Protein AF-A0A3C2AAX0-F1 (afdb_monomer_lite)

Radius of gyration: 27.76 Å; chains: 1; bounding box: 42×82×74 Å

Foldseek 3Di:
DDDDDDPPDPPDPPPPPDPDDDDPDDPPDDPLLVLLVVLLVLLVVLLVVLVVLLVVLVPDPDPVLCVVCVVVSVVLVVLSVVLVVLDADRPPCVVVPPPDPPPDDPDPPDPRPPDDSNRSNVSSVVSSVSSVVSSVSSVVRDD

pLDDT: mean 80.76, std 20.98, range [40.22, 98.75]

Structure (mmCIF, N/CA/C/O backbone):
data_AF-A0A3C2AAX0-F1
#
_entry.id   AF-A0A3C2AAX0-F1
#
loop_
_atom_site.group_PDB
_atom_site.id
_atom_site.type_symbol
_atom_site.label_atom_id
_atom_site.label_alt_id
_atom_site.label_comp_id
_atom_site.label_asym_id
_atom_site.label_entity_id
_atom_site.label_seq_id
_atom_site.pdbx_PDB_ins_code
_atom_site.Cartn_x
_atom_site.Cartn_y
_atom_site.Cartn_z
_atom_site.occupancy
_atom_site.B_iso_or_equiv
_atom_site.auth_seq_id
_atom_site.auth_comp_id
_atom_site.auth_asym_id
_atom_site.auth_atom_id
_atom_site.pdbx_PDB_model_num
ATOM 1 N N . MET A 1 1 ? 8.712 72.455 -50.805 1.00 48.94 1 MET A N 1
ATOM 2 C CA . MET A 1 1 ? 7.573 71.718 -50.219 1.00 48.94 1 MET A CA 1
ATOM 3 C C . MET A 1 1 ? 7.397 70.415 -50.993 1.00 48.94 1 MET A C 1
ATOM 5 O O . MET A 1 1 ? 6.918 70.452 -52.117 1.00 48.94 1 MET A O 1
ATOM 9 N N . LYS A 1 2 ? 7.905 69.301 -50.452 1.00 40.22 2 LYS A N 1
ATOM 10 C CA . LYS A 1 2 ? 7.550 67.909 -50.781 1.00 40.22 2 LYS A CA 1
ATOM 11 C C . LYS A 1 2 ? 8.246 67.017 -49.752 1.00 40.22 2 LYS A C 1
ATOM 13 O O . LYS A 1 2 ? 9.459 67.087 -49.588 1.00 40.22 2 LYS A O 1
ATOM 18 N N . LEU A 1 3 ? 7.417 66.299 -49.006 1.00 48.97 3 LEU A N 1
ATOM 19 C CA . LEU A 1 3 ? 7.760 65.326 -47.979 1.00 48.97 3 LEU A CA 1
ATOM 20 C C . LEU A 1 3 ? 8.435 64.109 -48.606 1.00 48.97 3 LEU A C 1
ATOM 22 O O . LEU A 1 3 ? 7.940 63.632 -49.621 1.00 48.97 3 LEU A O 1
ATOM 26 N N . LEU A 1 4 ? 9.449 63.554 -47.942 1.00 48.78 4 LEU A N 1
ATOM 27 C CA . LEU A 1 4 ? 9.759 62.126 -48.004 1.00 48.78 4 LEU A CA 1
ATOM 28 C C . LEU A 1 4 ? 10.193 61.662 -46.608 1.00 48.78 4 LEU A C 1
ATOM 30 O O . LEU A 1 4 ? 11.319 61.879 -46.171 1.00 48.78 4 LEU A O 1
ATOM 34 N N . ILE A 1 5 ? 9.238 61.066 -45.897 1.00 56.81 5 ILE A N 1
ATOM 35 C CA . ILE A 1 5 ? 9.432 60.323 -44.652 1.00 56.81 5 ILE A CA 1
ATOM 36 C C . ILE A 1 5 ? 10.125 59.010 -45.039 1.00 56.81 5 ILE A C 1
ATOM 38 O O . ILE A 1 5 ? 9.521 58.172 -45.708 1.00 56.81 5 ILE A O 1
ATOM 42 N N . ASN A 1 6 ? 11.396 58.848 -44.666 1.00 46.56 6 ASN A N 1
ATOM 43 C CA . ASN A 1 6 ? 12.141 57.610 -44.882 1.00 46.56 6 ASN A CA 1
ATOM 44 C C . ASN A 1 6 ? 11.851 56.634 -43.732 1.00 46.56 6 ASN A C 1
ATOM 46 O O . ASN A 1 6 ? 12.293 56.831 -42.603 1.00 46.56 6 ASN A O 1
ATOM 50 N N . GLN A 1 7 ? 11.078 55.597 -44.038 1.00 55.47 7 GLN A N 1
ATOM 51 C CA . GLN A 1 7 ? 10.777 54.466 -43.166 1.00 55.47 7 GLN A CA 1
ATOM 52 C C . GLN A 1 7 ? 11.981 53.510 -43.137 1.00 55.47 7 GLN A C 1
ATOM 54 O O . GLN A 1 7 ? 12.058 52.581 -43.944 1.00 55.47 7 GLN A O 1
ATOM 59 N N . SER A 1 8 ? 12.932 53.713 -42.220 1.00 52.09 8 SER A N 1
ATOM 60 C CA . SER A 1 8 ? 13.990 52.727 -41.976 1.00 52.09 8 SER A CA 1
ATOM 61 C C . SER A 1 8 ? 13.444 51.591 -41.111 1.00 52.09 8 SER A C 1
ATOM 63 O O . SER A 1 8 ? 13.404 51.664 -39.885 1.00 52.09 8 SER A O 1
ATOM 65 N N . LYS A 1 9 ? 12.994 50.543 -41.793 1.00 51.38 9 LYS A N 1
ATOM 66 C CA . LYS A 1 9 ? 12.585 49.252 -41.245 1.00 51.38 9 LYS A CA 1
ATOM 67 C C . LYS A 1 9 ? 13.769 48.550 -40.550 1.00 51.38 9 LYS A C 1
ATOM 69 O O . LYS A 1 9 ? 14.739 48.227 -41.236 1.00 51.38 9 LYS A O 1
ATOM 74 N N . PRO A 1 10 ? 13.715 48.260 -39.237 1.00 46.62 10 PRO A N 1
ATOM 75 C CA . PRO A 1 10 ? 14.736 47.466 -38.562 1.00 46.62 10 PRO A CA 1
ATOM 76 C C . PRO A 1 10 ? 14.453 45.976 -38.802 1.00 46.62 10 PRO A C 1
ATOM 78 O O . PRO A 1 10 ? 13.930 45.274 -37.945 1.00 46.62 10 PRO A O 1
ATOM 81 N N . TRP A 1 11 ? 14.732 45.495 -40.012 1.00 49.88 11 TRP A N 1
ATOM 82 C CA . TRP A 1 11 ? 14.508 44.101 -40.415 1.00 49.88 11 TRP A CA 1
ATOM 83 C C . TRP A 1 11 ? 15.828 43.348 -40.590 1.00 49.88 11 TRP A C 1
ATOM 85 O O . TRP A 1 11 ? 16.080 42.794 -41.657 1.00 49.88 11 TRP A O 1
ATOM 95 N N . ALA A 1 12 ? 16.722 43.385 -39.601 1.00 52.59 12 ALA A N 1
ATOM 96 C CA . ALA A 1 12 ? 18.024 42.735 -39.784 1.00 52.59 12 ALA A CA 1
ATOM 97 C C . ALA A 1 12 ? 18.648 42.073 -38.554 1.00 52.59 12 ALA A C 1
ATOM 99 O O . ALA A 1 12 ? 19.722 41.503 -38.697 1.00 52.59 12 ALA A O 1
ATOM 100 N N . ILE A 1 13 ? 18.037 42.092 -37.365 1.00 55.66 13 ILE A N 1
ATOM 101 C CA . ILE A 1 13 ? 18.668 41.454 -36.197 1.00 55.66 13 ILE A CA 1
ATOM 102 C C . ILE A 1 13 ? 17.617 40.775 -35.316 1.00 55.66 13 ILE A C 1
ATOM 104 O O . ILE A 1 13 ? 17.311 41.235 -34.225 1.00 55.66 13 ILE A O 1
ATOM 108 N N . VAL A 1 14 ? 17.051 39.671 -35.801 1.00 51.38 14 VAL A N 1
ATOM 109 C CA . VAL A 1 14 ? 16.476 38.620 -34.942 1.00 51.38 14 VAL A CA 1
ATOM 110 C C . VAL A 1 14 ? 16.873 37.278 -35.557 1.00 51.38 14 VAL A C 1
ATOM 112 O O . VAL A 1 14 ? 16.053 36.523 -36.064 1.00 51.38 14 VAL A O 1
ATOM 115 N N . LEU A 1 15 ? 18.181 37.031 -35.620 1.00 53.75 15 LEU A N 1
ATOM 116 C CA . LEU A 1 15 ? 18.753 35.761 -36.062 1.00 53.75 15 LEU A CA 1
ATOM 117 C C . LEU A 1 15 ? 19.765 35.324 -35.006 1.00 53.75 15 LEU A C 1
ATOM 119 O O . LEU A 1 15 ? 20.968 35.517 -35.120 1.00 53.75 15 LEU A O 1
ATOM 123 N N . GLY A 1 16 ? 19.208 34.818 -33.917 1.00 49.59 16 GLY A N 1
ATOM 124 C CA . GLY A 1 16 ? 19.905 34.203 -32.796 1.00 49.59 16 GLY A CA 1
ATOM 125 C C . GLY A 1 16 ? 18.931 33.229 -32.160 1.00 49.59 16 GLY A C 1
ATOM 126 O O . GLY A 1 16 ? 18.538 33.399 -31.011 1.00 49.59 16 GLY A O 1
ATOM 127 N N . LEU A 1 17 ? 18.420 32.312 -32.987 1.00 54.66 17 LEU A N 1
ATOM 128 C CA . LEU A 1 17 ? 17.494 31.276 -32.569 1.00 54.66 17 LEU A CA 1
ATOM 129 C C . LEU A 1 17 ? 18.205 30.428 -31.513 1.00 54.66 17 LEU A C 1
ATOM 131 O O . LEU A 1 17 ? 19.249 29.833 -31.775 1.00 54.66 17 LEU A O 1
ATOM 135 N N . LEU A 1 18 ? 17.617 30.463 -30.326 1.00 52.84 18 LEU A N 1
ATOM 136 C CA . LEU A 1 18 ? 17.913 29.696 -29.132 1.00 52.84 18 LEU A CA 1
ATOM 137 C C . LEU A 1 18 ? 18.083 28.203 -29.482 1.00 52.84 18 LEU A C 1
ATOM 139 O O . LEU A 1 18 ? 17.118 27.451 -29.568 1.00 52.84 18 LEU A O 1
ATOM 143 N N . VAL A 1 19 ? 19.319 27.775 -29.710 1.00 58.28 19 VAL A N 1
ATOM 144 C CA . VAL A 1 19 ? 19.718 26.366 -29.731 1.00 58.28 19 VAL A CA 1
ATOM 145 C C . VAL A 1 19 ? 20.697 26.232 -28.579 1.00 58.28 19 VAL A C 1
ATOM 147 O O . VAL A 1 19 ? 21.719 26.909 -28.630 1.00 58.28 19 VAL A O 1
ATOM 150 N N . LEU A 1 20 ? 20.347 25.443 -27.550 1.00 57.56 20 LEU A N 1
ATOM 151 C CA . LEU A 1 20 ? 21.233 24.732 -26.596 1.00 57.56 20 LEU A CA 1
ATOM 152 C C . LEU A 1 20 ? 20.570 24.490 -25.224 1.00 57.56 20 LEU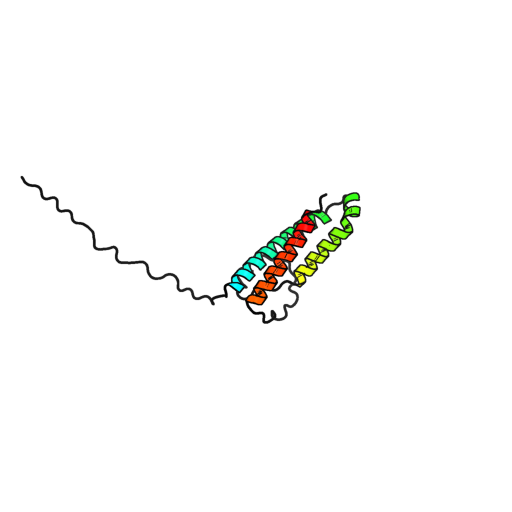 A C 1
ATOM 154 O O . LEU A 1 20 ? 21.092 24.895 -24.195 1.00 57.56 20 LEU A O 1
ATOM 158 N N . ILE A 1 21 ? 19.429 23.806 -25.197 1.00 62.41 21 ILE A N 1
ATOM 159 C CA . ILE A 1 21 ? 18.957 23.010 -24.048 1.00 62.41 21 ILE A CA 1
ATOM 160 C C . ILE A 1 21 ? 17.906 22.071 -24.660 1.00 62.41 21 ILE A C 1
ATOM 162 O O . ILE A 1 21 ? 16.937 22.551 -25.228 1.00 62.41 21 ILE A O 1
ATOM 166 N N . SER A 1 22 ? 18.126 20.768 -24.819 1.00 47.88 22 SER A N 1
ATOM 167 C CA . SER A 1 22 ? 18.403 19.822 -23.743 1.00 47.88 22 SER A CA 1
ATOM 168 C C . SER A 1 22 ? 19.257 18.658 -24.244 1.00 47.88 22 SER A C 1
ATOM 170 O O . SER A 1 22 ? 18.817 17.845 -25.052 1.00 47.88 22 SER A O 1
ATOM 172 N N . ALA A 1 23 ? 20.479 18.568 -23.733 1.00 54.62 23 ALA A N 1
ATOM 173 C CA . ALA A 1 23 ? 21.285 17.356 -23.779 1.00 54.62 23 ALA A CA 1
ATOM 174 C C . ALA A 1 23 ? 21.791 17.074 -22.359 1.00 54.62 23 ALA A C 1
ATOM 176 O O . ALA A 1 23 ? 22.986 17.117 -22.093 1.00 54.62 23 ALA A O 1
ATOM 177 N N . CYS A 1 24 ? 20.855 16.840 -21.437 1.00 46.56 24 CYS A N 1
ATOM 178 C CA . CYS A 1 24 ? 21.141 16.084 -20.222 1.00 46.56 24 CYS A CA 1
ATOM 179 C C . CYS A 1 24 ? 20.826 14.626 -20.547 1.00 46.56 24 CYS A C 1
ATOM 181 O O . CYS A 1 24 ? 19.664 14.239 -20.635 1.00 46.56 24 CYS A O 1
ATOM 183 N N . GLY A 1 25 ? 21.874 13.857 -20.836 1.00 44.56 25 GLY A N 1
ATOM 184 C CA . GLY A 1 25 ? 21.799 12.407 -20.909 1.00 44.56 25 GLY A CA 1
ATOM 185 C C . GLY A 1 25 ? 21.750 11.840 -19.497 1.00 44.56 25 GLY A C 1
ATOM 186 O O . GLY A 1 25 ? 22.792 11.724 -18.864 1.00 44.56 25 GLY A O 1
ATOM 187 N N . GLY A 1 26 ? 20.546 11.530 -19.022 1.00 47.31 26 GLY A N 1
ATOM 188 C CA . GLY A 1 26 ? 20.334 10.443 -18.070 1.00 47.31 26 GLY A CA 1
ATOM 189 C C . GLY A 1 26 ? 20.130 9.152 -18.860 1.00 47.31 26 GLY A C 1
ATOM 190 O O . GLY A 1 26 ? 19.695 9.198 -20.018 1.00 47.31 26 GLY A O 1
ATOM 191 N N . GLU A 1 27 ? 20.501 8.018 -18.278 1.00 53.53 27 GLU A N 1
ATOM 192 C CA . GLU A 1 27 ? 20.157 6.702 -18.810 1.00 53.53 27 GLU A CA 1
ATOM 193 C C . GLU A 1 27 ? 18.654 6.686 -19.129 1.00 53.53 27 GLU A C 1
ATOM 195 O O . GLU A 1 27 ? 17.838 7.134 -18.328 1.00 53.53 27 GLU A O 1
ATOM 200 N N . LYS A 1 28 ? 18.278 6.317 -20.358 1.00 56.41 28 LYS A N 1
ATOM 201 C CA . LYS A 1 28 ? 16.867 6.333 -20.754 1.00 56.41 28 LYS A CA 1
ATOM 202 C C . LYS A 1 28 ? 16.189 5.141 -20.094 1.00 56.41 28 LYS A C 1
ATOM 204 O O . LYS A 1 28 ? 16.170 4.064 -20.687 1.00 56.41 28 LYS A O 1
ATOM 209 N N . THR A 1 29 ? 15.662 5.342 -18.892 1.00 72.38 29 THR A N 1
ATOM 210 C CA . THR A 1 29 ? 14.732 4.414 -18.253 1.00 72.38 29 THR A CA 1
ATOM 211 C C . THR A 1 29 ? 13.612 4.093 -19.242 1.00 72.38 29 THR A C 1
ATOM 213 O O . THR A 1 29 ? 13.107 4.987 -19.929 1.00 72.38 29 THR A O 1
ATOM 216 N N . SER A 1 30 ? 13.286 2.811 -19.400 1.00 88.69 30 SER A N 1
ATOM 217 C CA . SER A 1 30 ? 12.228 2.375 -20.316 1.00 88.69 30 SER A CA 1
ATOM 218 C C . SER A 1 30 ? 10.873 2.939 -19.891 1.00 88.69 30 SER A C 1
ATOM 220 O O . SER A 1 30 ? 10.638 3.139 -18.698 1.00 88.69 30 SER A O 1
ATOM 222 N N . GLU A 1 31 ? 9.967 3.147 -20.850 1.00 93.75 31 GLU A N 1
ATOM 223 C CA . GLU A 1 31 ? 8.606 3.632 -20.569 1.00 93.75 31 GLU A CA 1
ATOM 224 C C . GLU A 1 31 ? 7.904 2.738 -19.534 1.00 93.75 31 GLU A C 1
ATOM 226 O O . GLU A 1 31 ? 7.265 3.247 -18.618 1.00 93.75 31 GLU A O 1
ATOM 231 N N . GLU A 1 32 ? 8.125 1.420 -19.595 1.00 95.75 32 GLU A N 1
ATOM 232 C CA . GLU A 1 32 ? 7.570 0.462 -18.638 1.00 95.75 32 GLU A CA 1
ATOM 233 C C . GLU A 1 32 ? 8.087 0.661 -17.206 1.00 95.75 32 GLU A C 1
ATOM 235 O O . GLU A 1 32 ? 7.323 0.504 -16.261 1.00 95.75 32 GLU A O 1
ATOM 240 N N . LEU A 1 33 ? 9.362 1.030 -17.028 1.00 94.19 33 LEU A N 1
ATOM 241 C CA . LEU A 1 33 ? 9.930 1.265 -15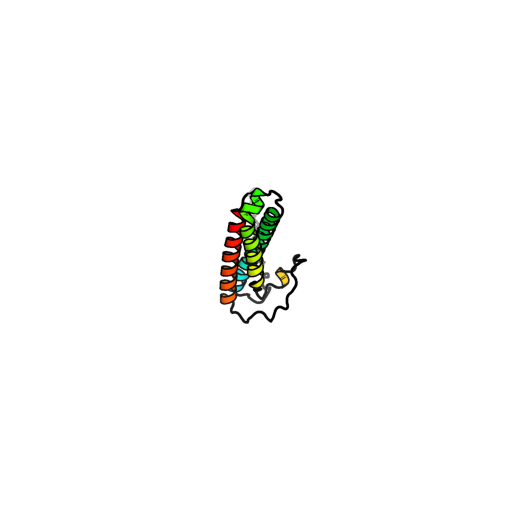.693 1.00 94.19 33 LEU A CA 1
ATOM 242 C C . LEU A 1 33 ? 9.435 2.595 -15.120 1.00 94.19 33 LEU A C 1
ATOM 244 O O . LEU A 1 33 ? 9.168 2.688 -13.928 1.00 94.19 33 LEU A O 1
ATOM 248 N N . GLN A 1 34 ? 9.249 3.605 -15.972 1.00 94.94 34 GLN A N 1
ATOM 249 C CA . GLN A 1 34 ? 8.648 4.868 -15.554 1.00 94.94 34 GLN A CA 1
ATOM 250 C C . GLN A 1 34 ? 7.186 4.695 -15.129 1.00 94.94 34 GLN A C 1
ATOM 252 O O . GLN A 1 34 ? 6.769 5.272 -14.127 1.00 94.94 34 GLN A O 1
ATOM 257 N N . GLU A 1 35 ? 6.411 3.896 -15.862 1.00 96.31 35 GLU A N 1
ATOM 258 C CA . GLU A 1 35 ? 5.040 3.568 -15.469 1.00 96.31 35 GLU A CA 1
ATOM 259 C C . GLU A 1 35 ? 5.015 2.719 -14.190 1.00 96.31 35 GLU A C 1
ATOM 261 O O . GLU A 1 35 ? 4.253 3.026 -13.275 1.00 96.31 35 GLU A O 1
ATOM 266 N N . ALA A 1 36 ? 5.888 1.712 -14.076 1.00 96.25 36 ALA A N 1
ATOM 267 C CA . ALA A 1 36 ? 6.013 0.898 -12.869 1.00 96.25 36 ALA A CA 1
ATOM 268 C C . ALA A 1 36 ? 6.269 1.768 -11.628 1.00 96.25 36 ALA A C 1
ATOM 270 O O . ALA A 1 36 ? 5.578 1.615 -10.623 1.00 96.25 36 ALA A O 1
ATOM 271 N N . PHE A 1 37 ? 7.197 2.724 -11.714 1.00 95.06 37 PHE A N 1
ATOM 272 C CA . PHE A 1 37 ? 7.504 3.637 -10.613 1.00 95.06 37 PHE A CA 1
ATOM 273 C C . PHE A 1 37 ? 6.306 4.510 -10.209 1.00 95.06 37 PHE A C 1
ATOM 275 O O . PHE A 1 37 ? 6.000 4.644 -9.028 1.00 95.06 37 PHE A O 1
ATOM 282 N N . GLN A 1 38 ? 5.550 5.044 -11.174 1.00 96.38 38 GLN A N 1
ATOM 283 C CA . GLN A 1 38 ? 4.342 5.821 -10.865 1.00 96.38 38 GLN A CA 1
ATOM 284 C C . GLN A 1 38 ? 3.286 4.991 -10.124 1.00 96.38 38 GLN A C 1
ATOM 286 O O . GLN A 1 38 ? 2.637 5.493 -9.204 1.00 96.38 38 GLN A O 1
ATOM 291 N N . LEU A 1 39 ? 3.108 3.728 -10.519 1.00 97.75 39 LEU A N 1
ATOM 292 C CA . LEU A 1 39 ? 2.176 2.814 -9.859 1.00 97.75 39 LEU A CA 1
ATOM 293 C C . LEU A 1 39 ? 2.661 2.422 -8.459 1.00 97.75 39 LEU A C 1
ATOM 295 O O . LEU A 1 39 ? 1.837 2.340 -7.550 1.00 97.75 39 LEU A O 1
ATOM 299 N N . HIS A 1 40 ? 3.969 2.226 -8.285 1.00 96.38 40 HIS A N 1
ATOM 300 C CA . HIS A 1 40 ? 4.602 1.966 -6.993 1.00 96.38 40 HIS A CA 1
ATOM 301 C C . HIS A 1 40 ? 4.332 3.109 -6.000 1.00 96.38 40 HIS A C 1
ATOM 303 O O . HIS A 1 40 ? 3.777 2.880 -4.926 1.00 96.38 40 HIS A O 1
ATOM 309 N N . GLU A 1 41 ? 4.604 4.353 -6.400 1.00 95.38 41 GLU A N 1
ATOM 310 C CA . GLU A 1 41 ? 4.337 5.553 -5.593 1.00 95.38 41 GLU A CA 1
ATOM 311 C C . GLU A 1 41 ? 2.848 5.699 -5.238 1.00 95.38 41 GLU A C 1
ATOM 313 O O . GLU A 1 41 ? 2.476 6.007 -4.099 1.00 95.38 41 GLU A O 1
ATOM 318 N N . GLU A 1 42 ? 1.955 5.451 -6.204 1.00 97.62 42 GLU A N 1
ATOM 319 C CA . GLU A 1 42 ? 0.515 5.455 -5.945 1.00 97.62 42 GLU A CA 1
ATOM 320 C C . GLU A 1 42 ? 0.131 4.372 -4.926 1.00 97.62 42 GLU A C 1
ATOM 322 O O . GLU A 1 42 ? -0.671 4.632 -4.023 1.00 97.62 42 GLU A O 1
ATOM 327 N N . ALA A 1 43 ? 0.709 3.176 -5.043 1.00 97.94 43 ALA A N 1
ATOM 328 C CA . ALA A 1 43 ? 0.430 2.061 -4.154 1.00 97.94 43 ALA A CA 1
ATOM 329 C C . ALA A 1 43 ? 0.902 2.348 -2.721 1.00 97.94 43 ALA A C 1
ATOM 331 O O . ALA A 1 43 ? 0.108 2.184 -1.792 1.00 97.94 43 ALA A O 1
ATOM 332 N N . LEU A 1 44 ? 2.118 2.878 -2.537 1.00 96.38 44 LEU A N 1
ATOM 333 C CA . LEU A 1 44 ? 2.644 3.291 -1.229 1.00 96.38 44 LEU A CA 1
ATOM 334 C C . LEU A 1 44 ? 1.764 4.351 -0.562 1.00 96.38 44 LEU A C 1
ATOM 336 O O . LEU A 1 44 ? 1.432 4.252 0.623 1.00 96.38 44 LEU A O 1
ATOM 340 N N . LYS A 1 45 ? 1.308 5.343 -1.331 1.00 97.19 45 LYS A N 1
ATOM 341 C CA . LYS A 1 45 ? 0.388 6.365 -0.827 1.00 97.19 45 LYS A CA 1
ATOM 342 C C . LYS A 1 45 ? -0.941 5.764 -0.365 1.00 97.19 45 LYS A C 1
ATOM 344 O O . LYS A 1 45 ? -1.462 6.160 0.678 1.00 97.19 45 LYS A O 1
ATOM 349 N N . ILE A 1 46 ? -1.511 4.829 -1.126 1.00 98.06 46 ILE A N 1
ATOM 350 C CA . ILE A 1 46 ? -2.763 4.158 -0.745 1.00 98.06 46 ILE A CA 1
ATOM 351 C C . ILE A 1 46 ? -2.542 3.265 0.479 1.00 98.06 46 ILE A C 1
ATOM 353 O O . ILE A 1 46 ? -3.396 3.248 1.365 1.00 98.06 46 ILE A O 1
ATOM 357 N N . ARG A 1 47 ? -1.398 2.581 0.572 1.00 97.81 47 ARG A N 1
ATOM 358 C CA . ARG A 1 47 ? -1.010 1.787 1.743 1.00 97.81 47 ARG A CA 1
ATOM 359 C C . ARG A 1 47 ? -0.961 2.640 3.002 1.00 97.81 47 ARG A C 1
ATOM 361 O O . ARG A 1 47 ? -1.591 2.278 3.989 1.00 97.81 47 ARG A O 1
ATOM 368 N N . GLN A 1 48 ? -0.321 3.808 2.951 1.00 96.88 48 GLN A N 1
ATOM 369 C CA . GLN A 1 48 ? -0.293 4.740 4.082 1.00 96.88 48 GLN A CA 1
ATOM 370 C C . GLN A 1 48 ? -1.707 5.169 4.510 1.00 96.88 48 GLN A C 1
ATOM 372 O O . GLN A 1 48 ? -2.02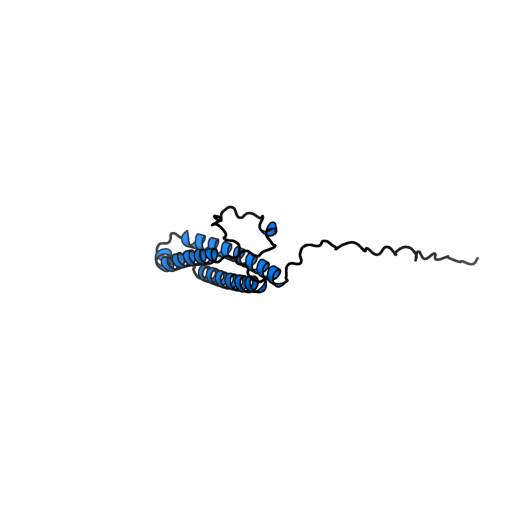6 5.174 5.696 1.00 96.88 48 GLN A O 1
ATOM 377 N N . GLN A 1 49 ? -2.580 5.488 3.550 1.00 96.94 49 GLN A N 1
ATOM 378 C CA . GLN A 1 49 ? -3.972 5.853 3.838 1.00 96.94 49 GLN A CA 1
ATOM 379 C C . GLN A 1 49 ? -4.774 4.691 4.443 1.00 96.94 49 GLN A C 1
ATOM 381 O O . GLN A 1 49 ? -5.620 4.903 5.314 1.00 96.94 49 GLN A O 1
ATOM 386 N N . ALA A 1 50 ? -4.536 3.466 3.974 1.00 97.94 50 ALA A N 1
ATOM 387 C CA . ALA A 1 50 ? -5.168 2.269 4.511 1.00 97.94 50 ALA A CA 1
ATOM 388 C C . ALA A 1 50 ? -4.695 1.987 5.944 1.00 97.94 50 ALA A C 1
ATOM 390 O O . ALA A 1 50 ? -5.528 1.716 6.806 1.00 97.94 50 ALA A O 1
ATOM 391 N N . GLU A 1 51 ? -3.395 2.114 6.214 1.00 97.44 51 GLU A N 1
ATOM 392 C CA . GLU A 1 51 ? -2.815 1.964 7.550 1.00 97.44 51 GLU A CA 1
ATOM 393 C C . GLU A 1 51 ? -3.380 2.995 8.534 1.00 97.44 51 GLU A C 1
ATOM 395 O O . GLU A 1 51 ? -3.840 2.618 9.612 1.00 97.44 51 GLU A O 1
ATOM 400 N N . GLU A 1 52 ? -3.432 4.276 8.150 1.00 97.56 52 GLU A N 1
ATOM 401 C CA . GLU A 1 52 ? -4.053 5.332 8.959 1.00 97.56 52 GLU A CA 1
ATOM 402 C C . GLU A 1 52 ? -5.507 4.975 9.287 1.00 97.56 52 GLU A C 1
ATOM 404 O O . GLU A 1 52 ? -5.912 4.992 10.452 1.00 97.56 52 GLU A O 1
ATOM 409 N N . LYS A 1 53 ? -6.283 4.556 8.278 1.00 97.31 53 LYS A N 1
ATOM 410 C CA . LYS A 1 53 ? -7.686 4.187 8.473 1.00 97.31 53 LYS A CA 1
ATOM 411 C C . LYS A 1 53 ? -7.855 2.988 9.403 1.00 97.31 53 LYS A C 1
ATOM 413 O O . LYS A 1 53 ? -8.727 3.007 10.271 1.00 97.31 53 LYS A O 1
ATOM 418 N N . VAL A 1 54 ? -7.061 1.935 9.223 1.00 97.75 54 VAL A N 1
ATOM 419 C CA . VAL A 1 54 ? -7.096 0.752 10.095 1.00 97.75 54 VAL A CA 1
ATOM 420 C C . VAL A 1 54 ? -6.689 1.136 11.519 1.00 97.75 54 VAL A C 1
ATOM 422 O O . VAL A 1 54 ? -7.346 0.712 12.468 1.00 97.75 54 VAL A O 1
ATOM 425 N N . GLY A 1 55 ? -5.690 2.007 11.680 1.00 96.62 55 GLY A N 1
ATOM 426 C CA . GLY A 1 55 ? -5.286 2.561 12.971 1.00 96.62 55 GLY A CA 1
ATOM 427 C C . GLY A 1 55 ? -6.413 3.317 13.681 1.00 96.62 55 GLY A C 1
ATOM 428 O O . GLY A 1 55 ? -6.656 3.084 14.866 1.00 96.62 55 GLY A O 1
ATOM 429 N N . GLU A 1 56 ? -7.158 4.163 12.962 1.00 96.88 56 GLU A N 1
ATOM 430 C CA . GLU A 1 56 ? -8.356 4.827 13.496 1.00 96.88 56 GLU A CA 1
ATOM 431 C C . GLU A 1 56 ? -9.408 3.818 13.976 1.00 96.88 56 GLU A C 1
ATOM 433 O O . GLU A 1 56 ? -9.994 3.999 15.044 1.00 96.88 56 GLU A O 1
ATOM 438 N N . LEU A 1 57 ? -9.659 2.763 13.192 1.00 97.25 57 LEU A N 1
ATOM 439 C CA . LEU A 1 57 ? -10.675 1.759 13.509 1.00 97.25 57 LEU A CA 1
ATOM 440 C C . LEU A 1 57 ? -10.289 0.922 14.734 1.00 97.25 57 LEU A C 1
ATOM 442 O O . LEU A 1 57 ? -11.123 0.680 15.602 1.00 97.25 57 LEU A O 1
ATOM 446 N N . VAL A 1 58 ? -9.021 0.523 14.839 1.00 95.62 58 VAL A N 1
ATOM 447 C CA . VAL A 1 58 ? -8.492 -0.229 15.989 1.00 95.62 58 VAL A CA 1
ATOM 448 C C . VAL A 1 58 ? -8.494 0.615 17.270 1.00 95.62 58 VAL A C 1
ATOM 450 O O . VAL A 1 58 ? -8.629 0.074 18.367 1.00 95.62 58 VAL A O 1
ATOM 453 N N . ALA A 1 59 ? -8.402 1.943 17.162 1.00 96.06 59 ALA A N 1
ATOM 454 C CA . ALA A 1 59 ? -8.482 2.845 18.310 1.00 96.06 59 ALA A CA 1
ATOM 455 C C . ALA A 1 59 ? -9.905 2.995 18.892 1.00 96.06 59 ALA A C 1
ATOM 457 O O . ALA A 1 59 ? -10.069 3.577 19.972 1.00 96.06 59 ALA A O 1
ATOM 458 N N . ILE A 1 60 ? -10.944 2.489 18.215 1.00 96.12 60 ILE A N 1
ATOM 459 C CA . ILE A 1 60 ? -12.323 2.524 18.714 1.00 96.12 60 ILE A CA 1
ATOM 460 C C . ILE A 1 60 ? -12.459 1.591 19.924 1.00 96.12 60 ILE A C 1
ATOM 462 O O . ILE A 1 60 ? -12.188 0.397 19.853 1.00 96.12 60 ILE A O 1
ATOM 466 N N . THR A 1 61 ? -12.942 2.134 21.045 1.00 94.38 61 THR A N 1
ATOM 467 C CA . THR A 1 61 ? -13.114 1.391 22.311 1.00 94.38 61 THR A CA 1
ATOM 468 C C . THR A 1 61 ? -14.547 0.912 22.563 1.00 94.38 61 THR A C 1
ATOM 470 O O . THR A 1 61 ? -14.831 0.335 23.616 1.00 94.38 61 THR A O 1
ATOM 473 N N . ASP A 1 62 ? -15.466 1.138 21.618 1.00 96.75 62 ASP A N 1
ATOM 474 C CA . ASP A 1 62 ? -16.849 0.678 21.732 1.00 96.75 62 ASP A CA 1
ATOM 475 C C . ASP A 1 62 ? -16.936 -0.857 21.688 1.00 96.75 62 ASP A C 1
ATOM 477 O O . ASP A 1 62 ? -16.482 -1.515 20.753 1.00 96.75 62 ASP A O 1
ATOM 481 N N . SER A 1 63 ? -17.549 -1.442 22.719 1.00 92.81 63 SER A N 1
ATOM 482 C CA . SER A 1 63 ? -17.590 -2.899 22.891 1.00 92.81 63 SER A CA 1
ATOM 483 C C . SER A 1 63 ? -18.435 -3.640 21.851 1.00 92.81 63 SER A C 1
ATOM 485 O O . SER A 1 63 ? -18.199 -4.829 21.631 1.00 92.81 63 SER A O 1
ATOM 487 N N . VAL A 1 64 ? -19.431 -2.984 21.243 1.00 95.88 64 VAL A N 1
ATOM 488 C CA . VAL A 1 64 ? -20.272 -3.588 20.199 1.00 95.88 64 VAL A CA 1
ATOM 489 C C . VAL A 1 64 ? -19.520 -3.562 18.878 1.00 95.88 64 VAL A C 1
ATOM 491 O O . VAL A 1 64 ? -19.468 -4.585 18.198 1.00 95.88 64 VAL A O 1
ATOM 494 N N . PHE A 1 65 ? -18.882 -2.437 18.559 1.00 96.12 65 PHE A N 1
ATOM 495 C CA . PHE A 1 65 ? -18.001 -2.306 17.406 1.00 96.12 65 PHE A CA 1
ATOM 496 C C . PHE A 1 65 ? -16.888 -3.360 17.432 1.00 96.12 65 PHE A C 1
ATOM 498 O O . PHE A 1 65 ? -16.757 -4.130 16.483 1.00 96.12 65 PHE A O 1
ATOM 505 N N . ILE A 1 66 ? -16.160 -3.470 18.552 1.00 94.00 66 ILE A N 1
ATOM 506 C CA . ILE A 1 66 ? -15.083 -4.457 18.718 1.00 94.00 66 ILE A CA 1
ATOM 507 C C . ILE A 1 66 ? -15.619 -5.874 18.499 1.00 94.00 66 ILE A C 1
ATOM 509 O O . ILE A 1 66 ? -15.089 -6.605 17.672 1.00 94.00 66 ILE A O 1
ATOM 513 N N . GLN A 1 67 ? -16.704 -6.263 19.178 1.00 94.81 67 GLN A N 1
ATOM 514 C CA . GLN A 1 67 ? -17.272 -7.609 19.014 1.00 94.81 67 GLN A CA 1
ATOM 515 C C . GLN A 1 67 ? -17.731 -7.900 17.580 1.00 94.81 67 GLN A C 1
ATOM 517 O O . GLN A 1 67 ? -17.705 -9.054 17.161 1.00 94.81 67 GLN A O 1
ATOM 522 N N . THR A 1 68 ? -18.164 -6.876 16.843 1.00 96.69 68 THR A N 1
ATOM 523 C CA . THR A 1 68 ? -18.668 -7.026 15.474 1.00 96.69 68 THR A CA 1
ATOM 524 C C . THR A 1 68 ? -17.530 -7.131 14.461 1.00 96.69 68 THR A C 1
ATOM 526 O O . THR A 1 68 ? -17.630 -7.926 13.531 1.00 96.69 68 THR A O 1
ATOM 529 N N . HIS A 1 69 ? -16.453 -6.364 14.647 1.00 97.25 69 HIS A N 1
ATOM 530 C CA . HIS A 1 69 ? -15.422 -6.160 13.626 1.00 97.25 69 HIS A CA 1
ATOM 531 C C . HIS A 1 69 ? -14.035 -6.688 13.994 1.00 97.25 69 HIS A C 1
ATOM 533 O O . HIS A 1 69 ? -13.125 -6.561 13.183 1.00 97.25 69 HIS A O 1
ATOM 539 N N . GLN A 1 70 ? -13.843 -7.300 15.168 1.00 95.38 70 GLN A N 1
ATOM 540 C CA . GLN A 1 70 ? -12.523 -7.765 15.610 1.00 95.38 70 GLN A CA 1
ATOM 541 C C . GLN A 1 70 ? -11.808 -8.624 14.554 1.00 95.38 70 GLN A C 1
ATOM 543 O O . GLN A 1 70 ? -10.672 -8.327 14.201 1.00 95.38 70 GLN A O 1
ATOM 548 N N . ALA A 1 71 ? -12.482 -9.642 14.011 1.00 96.88 71 ALA A N 1
ATOM 549 C CA . ALA A 1 71 ? -11.884 -10.525 13.009 1.00 96.88 71 ALA A CA 1
ATOM 550 C C . ALA A 1 71 ? -11.566 -9.798 11.688 1.00 96.88 71 ALA A C 1
ATOM 552 O O . ALA A 1 71 ? -10.560 -10.096 11.050 1.00 96.88 71 ALA A O 1
ATOM 553 N N . ASP A 1 72 ? -12.395 -8.828 11.289 1.00 97.12 72 ASP A N 1
ATOM 554 C CA . ASP A 1 72 ? -12.158 -8.036 10.078 1.00 97.12 72 ASP A CA 1
ATOM 555 C C . ASP A 1 72 ? -10.940 -7.118 10.244 1.00 97.12 72 ASP A C 1
ATOM 557 O O . ASP A 1 72 ? -10.160 -6.960 9.307 1.00 97.12 72 ASP A O 1
ATOM 561 N N . LEU A 1 73 ? -10.763 -6.527 11.432 1.00 97.31 73 LEU A N 1
ATOM 562 C CA . LEU A 1 73 ? -9.621 -5.666 11.748 1.00 97.31 73 LEU A CA 1
ATOM 563 C C . LEU A 1 73 ? -8.316 -6.462 11.817 1.00 97.31 73 LEU A C 1
ATOM 565 O O . LEU A 1 73 ? -7.333 -6.039 11.215 1.00 97.31 73 LEU A O 1
ATOM 569 N N . GLU A 1 74 ? -8.321 -7.624 12.477 1.00 97.25 74 GLU A N 1
ATOM 570 C CA . GLU A 1 74 ? -7.167 -8.534 12.514 1.00 97.25 74 GLU A CA 1
ATOM 571 C C . GLU A 1 74 ? -6.771 -8.960 11.088 1.00 97.25 74 GLU A C 1
ATOM 573 O O . GLU A 1 74 ? -5.608 -8.837 10.705 1.00 97.25 74 GLU A O 1
ATOM 578 N N . ALA A 1 75 ? -7.747 -9.345 10.258 1.00 98.00 75 ALA A N 1
ATOM 579 C CA . ALA A 1 75 ? -7.500 -9.718 8.867 1.00 98.00 75 ALA A CA 1
ATOM 580 C C . ALA A 1 75 ? -7.005 -8.546 8.000 1.00 98.00 75 ALA A C 1
ATOM 582 O O . ALA A 1 75 ? -6.235 -8.758 7.068 1.00 98.00 75 ALA A O 1
ATOM 583 N N . LEU A 1 76 ? -7.449 -7.309 8.255 1.00 98.31 76 LEU A N 1
ATOM 584 C CA . LEU A 1 76 ? -6.954 -6.125 7.542 1.00 98.31 76 LEU A CA 1
ATOM 585 C C . LEU A 1 76 ? -5.504 -5.799 7.904 1.00 98.31 76 LEU A C 1
ATOM 587 O O . LEU A 1 76 ? -4.734 -5.445 7.014 1.00 98.31 76 LEU A O 1
ATOM 591 N N . GLN A 1 77 ? -5.134 -5.920 9.181 1.00 97.94 77 GLN A N 1
ATOM 592 C CA . GLN A 1 77 ? -3.752 -5.728 9.626 1.00 97.94 77 GLN A CA 1
ATOM 593 C C . GLN A 1 77 ? -2.821 -6.783 9.017 1.00 97.94 77 GLN A C 1
ATOM 595 O O . GLN A 1 77 ? -1.746 -6.433 8.539 1.00 97.94 77 GLN A O 1
ATOM 600 N N . GLU A 1 78 ? -3.257 -8.045 8.972 1.00 97.88 78 GLU A N 1
ATOM 601 C CA . GLU A 1 78 ? -2.515 -9.126 8.314 1.00 97.88 78 GLU A CA 1
ATOM 602 C C . GLU A 1 78 ? -2.385 -8.886 6.804 1.00 97.88 78 GLU A C 1
ATOM 604 O O . GLU A 1 78 ? -1.276 -8.922 6.288 1.00 97.88 78 GLU A O 1
ATOM 609 N N . SER A 1 79 ? -3.468 -8.520 6.101 1.00 98.31 79 SER A N 1
ATOM 610 C CA . SER A 1 79 ? -3.394 -8.210 4.662 1.00 98.31 79 SER A CA 1
ATOM 611 C C . SER A 1 79 ? -2.450 -7.041 4.345 1.00 98.31 79 SER A C 1
ATOM 613 O O . SER A 1 79 ? -1.787 -7.063 3.314 1.00 98.31 79 SER A O 1
ATOM 615 N N . LEU A 1 80 ? -2.385 -6.005 5.194 1.00 97.88 80 LEU A N 1
ATOM 616 C CA . LEU A 1 80 ? -1.422 -4.910 5.013 1.00 97.88 80 LEU A CA 1
ATOM 617 C C . LEU A 1 80 ? 0.022 -5.394 5.190 1.00 97.88 80 LEU A C 1
ATOM 619 O O . LEU A 1 80 ? 0.889 -5.006 4.414 1.00 97.88 80 LEU A O 1
ATOM 623 N N . HIS A 1 81 ? 0.263 -6.263 6.172 1.00 96.06 81 HIS A N 1
ATOM 624 C CA . HIS A 1 81 ? 1.577 -6.853 6.398 1.00 96.06 81 HIS A C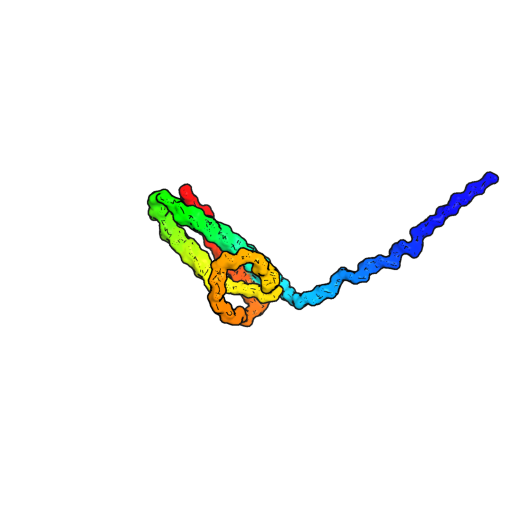A 1
ATOM 625 C C . HIS A 1 81 ? 2.012 -7.759 5.236 1.00 96.06 81 HIS A C 1
ATOM 627 O O . HIS A 1 81 ? 3.115 -7.596 4.725 1.00 96.06 81 HIS A O 1
ATOM 633 N N . GLU A 1 82 ? 1.136 -8.652 4.769 1.00 96.44 82 GLU A N 1
ATOM 634 C CA . GLU A 1 82 ? 1.400 -9.518 3.611 1.00 96.44 82 GLU A CA 1
ATOM 635 C C . GLU A 1 82 ? 1.637 -8.710 2.327 1.00 96.44 82 GLU A C 1
ATOM 637 O O . GLU A 1 82 ? 2.438 -9.104 1.481 1.00 96.44 82 GLU A O 1
ATOM 642 N N . TRP A 1 83 ? 0.958 -7.572 2.157 1.00 97.94 83 TRP A N 1
ATOM 643 C CA . TRP A 1 83 ? 1.217 -6.670 1.036 1.00 97.94 83 TRP A CA 1
ATOM 644 C C . TRP A 1 83 ? 2.611 -6.029 1.131 1.00 97.94 83 TRP A C 1
ATOM 646 O O . TRP A 1 83 ? 3.335 -6.005 0.135 1.00 97.94 83 TRP A O 1
ATOM 656 N N . ASP A 1 84 ? 3.019 -5.572 2.324 1.00 94.38 84 ASP A N 1
ATOM 657 C CA . ASP A 1 84 ? 4.353 -4.994 2.557 1.00 94.38 84 ASP A CA 1
ATOM 658 C C . ASP A 1 84 ? 5.473 -6.018 2.249 1.00 94.38 84 ASP A C 1
ATOM 660 O O . ASP A 1 84 ? 6.501 -5.659 1.674 1.00 94.38 84 ASP A O 1
ATOM 664 N N . GLU A 1 85 ? 5.273 -7.308 2.557 1.00 93.12 85 GLU A N 1
ATOM 665 C CA . GLU A 1 85 ? 6.237 -8.387 2.261 1.00 93.12 85 GLU A CA 1
ATOM 666 C C . GLU A 1 85 ? 6.424 -8.668 0.759 1.00 93.12 85 GLU A C 1
ATOM 668 O O . GLU A 1 85 ? 7.433 -9.250 0.352 1.00 93.12 85 GLU A O 1
ATOM 673 N N . GLN A 1 86 ? 5.464 -8.267 -0.076 1.00 92.94 86 GLN A N 1
ATOM 674 C CA . GLN A 1 86 ? 5.504 -8.457 -1.527 1.00 92.94 86 GLN A CA 1
ATOM 675 C C . GLN A 1 86 ? 6.143 -7.276 -2.269 1.00 92.94 86 GLN A C 1
ATOM 677 O O . GLN A 1 86 ? 6.286 -7.336 -3.494 1.00 92.94 86 GLN A O 1
ATOM 682 N N . LEU A 1 87 ? 6.507 -6.198 -1.565 1.00 91.56 87 LEU A N 1
ATOM 683 C CA . LEU A 1 87 ? 7.001 -4.976 -2.185 1.00 91.56 87 LEU A CA 1
ATOM 684 C C . LEU A 1 87 ? 8.302 -5.231 -2.962 1.00 91.56 87 LEU A C 1
ATOM 686 O O . LEU A 1 87 ? 9.285 -5.764 -2.445 1.00 91.56 87 LEU A O 1
ATOM 690 N N . VAL A 1 88 ? 8.307 -4.810 -4.225 1.00 90.62 88 VAL A N 1
ATOM 691 C CA . VAL A 1 88 ? 9.482 -4.841 -5.100 1.00 90.62 88 VAL A CA 1
ATOM 692 C C . VAL A 1 88 ? 9.801 -3.410 -5.508 1.00 90.62 88 VAL A C 1
ATOM 694 O O . VAL A 1 88 ? 8.940 -2.729 -6.065 1.00 90.62 88 VAL A O 1
ATOM 697 N N . GLU A 1 89 ? 11.028 -2.964 -5.254 1.00 89.44 89 GLU A N 1
ATOM 698 C CA . GLU A 1 89 ? 11.507 -1.641 -5.671 1.00 89.44 89 GLU A CA 1
ATOM 699 C C . GLU A 1 89 ? 11.652 -1.550 -7.198 1.00 89.44 89 GLU A C 1
ATOM 701 O O . GLU A 1 89 ? 11.933 -2.546 -7.877 1.00 89.44 89 GLU A O 1
ATOM 706 N N . VAL A 1 90 ? 11.468 -0.352 -7.757 1.00 90.50 90 VAL A N 1
ATOM 707 C CA . VAL A 1 90 ? 11.638 -0.106 -9.198 1.00 90.50 90 VAL A CA 1
ATOM 708 C C . VAL A 1 90 ? 13.042 0.460 -9.460 1.00 90.50 90 VAL A C 1
ATOM 710 O O . VAL A 1 90 ? 13.366 1.529 -8.947 1.00 90.50 90 VAL A O 1
ATOM 713 N N . PRO A 1 91 ? 13.894 -0.215 -10.258 1.00 88.69 91 PRO A N 1
ATOM 714 C CA . PRO A 1 91 ? 15.276 0.212 -10.465 1.00 88.69 91 PRO A CA 1
ATOM 715 C C . PRO A 1 91 ? 15.364 1.527 -11.248 1.00 88.69 91 PRO A C 1
ATOM 717 O O . PRO A 1 91 ? 14.579 1.765 -12.171 1.00 88.69 91 PRO A O 1
ATOM 720 N N . GLY A 1 92 ? 16.375 2.341 -10.936 1.00 86.81 92 GLY A N 1
ATOM 721 C CA . GLY A 1 92 ? 16.656 3.604 -11.625 1.00 86.81 92 GLY A CA 1
ATOM 722 C C . GLY A 1 92 ? 15.917 4.826 -11.070 1.00 86.81 92 GLY A C 1
ATOM 723 O O . GLY A 1 92 ? 15.933 5.871 -11.722 1.00 86.81 92 GLY A O 1
ATOM 724 N N . PHE A 1 93 ? 15.284 4.699 -9.898 1.00 85.56 93 PHE A N 1
ATOM 725 C CA . PHE A 1 93 ? 14.565 5.766 -9.186 1.00 85.56 93 PHE A CA 1
ATOM 726 C C . PHE A 1 93 ? 15.049 5.942 -7.733 1.00 85.56 93 PHE A C 1
ATOM 728 O O . PHE A 1 93 ? 14.366 6.535 -6.905 1.00 85.56 93 PHE A O 1
ATOM 735 N N . GLU A 1 94 ? 16.250 5.461 -7.401 1.00 78.31 94 GLU A N 1
ATOM 736 C CA . GLU A 1 94 ? 16.783 5.423 -6.030 1.00 78.31 94 GLU A CA 1
ATOM 737 C C . GLU A 1 94 ? 16.929 6.822 -5.403 1.00 78.31 94 GLU A C 1
ATOM 739 O O . GLU A 1 94 ? 16.777 6.982 -4.194 1.00 78.31 94 GLU A O 1
ATOM 744 N N . GLU A 1 95 ? 17.198 7.847 -6.219 1.00 71.62 95 GLU A N 1
ATOM 745 C CA . GLU A 1 95 ? 17.280 9.245 -5.771 1.00 71.62 95 GLU A CA 1
ATOM 746 C C . GLU A 1 95 ? 15.897 9.875 -5.512 1.00 71.62 95 GLU A C 1
ATOM 748 O O . GLU A 1 95 ? 15.804 10.870 -4.794 1.00 71.62 95 GLU A O 1
ATOM 753 N N . GLU A 1 96 ? 14.819 9.316 -6.076 1.00 66.06 96 GLU A N 1
ATOM 754 C CA . GLU A 1 96 ? 13.453 9.841 -5.919 1.00 66.06 96 GLU A CA 1
ATOM 755 C C . GLU A 1 96 ? 12.799 9.384 -4.600 1.00 66.06 96 GLU A C 1
ATOM 757 O O . GLU A 1 96 ? 11.879 10.040 -4.113 1.00 66.06 96 GLU A O 1
ATOM 762 N N . HIS A 1 97 ? 13.343 8.342 -3.961 1.00 58.84 97 HIS A N 1
ATOM 763 C CA . HIS A 1 97 ? 12.895 7.825 -2.662 1.00 58.84 97 HIS A CA 1
ATOM 764 C C . HIS A 1 97 ? 13.523 8.525 -1.430 1.00 58.84 97 HIS A C 1
ATOM 766 O O . HIS A 1 97 ? 13.202 8.162 -0.298 1.00 58.84 97 HIS A O 1
ATOM 772 N N . ASP A 1 98 ? 14.378 9.552 -1.584 1.00 49.53 98 ASP A N 1
ATOM 773 C CA . ASP A 1 98 ? 15.081 10.238 -0.466 1.00 49.53 98 ASP A CA 1
ATOM 774 C C . ASP A 1 98 ? 14.181 11.195 0.360 1.00 49.53 98 ASP A C 1
ATOM 776 O O . ASP A 1 98 ? 14.602 12.221 0.907 1.00 49.53 98 ASP A O 1
ATOM 780 N N . HIS A 1 99 ? 12.887 10.894 0.451 1.00 46.09 99 HIS A N 1
ATOM 781 C CA . HIS A 1 99 ? 11.909 11.693 1.177 1.00 46.09 99 HIS A CA 1
ATOM 782 C C . HIS A 1 99 ? 11.190 10.856 2.243 1.00 46.09 99 HIS A C 1
ATOM 784 O O . HIS A 1 99 ? 10.053 10.436 2.088 1.00 46.09 99 HIS A O 1
ATOM 790 N N . ASN A 1 100 ? 11.836 10.749 3.409 1.00 43.53 100 ASN A N 1
ATOM 791 C CA . ASN A 1 100 ? 11.157 10.695 4.711 1.00 43.53 100 ASN A CA 1
ATOM 792 C C . ASN A 1 100 ? 10.328 9.429 5.032 1.00 43.53 100 ASN A C 1
ATOM 794 O O . ASN A 1 100 ? 9.208 9.530 5.536 1.00 43.53 100 ASN A O 1
ATOM 798 N N . HIS A 1 101 ? 10.917 8.247 4.855 1.00 50.69 101 HIS A N 1
ATOM 799 C CA . HIS A 1 101 ? 10.416 6.997 5.438 1.00 50.69 101 HIS A CA 1
ATOM 800 C C . HIS A 1 101 ? 11.216 6.614 6.700 1.00 50.69 101 HIS A C 1
ATOM 802 O O . HIS A 1 101 ? 11.915 5.604 6.739 1.00 50.69 101 HIS A O 1
ATOM 808 N N . GLU A 1 102 ? 11.137 7.432 7.759 1.00 45.16 102 GLU A N 1
ATOM 809 C CA . GLU A 1 102 ? 11.598 7.030 9.099 1.00 45.16 102 GLU A CA 1
ATOM 810 C C . GLU A 1 102 ? 10.658 5.936 9.647 1.00 45.16 102 GLU A C 1
ATOM 812 O O . GLU A 1 102 ? 9.691 6.248 10.339 1.00 45.16 102 GLU A O 1
ATOM 817 N N . GLY A 1 103 ? 10.894 4.655 9.334 1.00 47.44 103 GLY A N 1
ATOM 818 C CA . GLY A 1 103 ? 10.167 3.582 10.029 1.00 47.44 103 GLY A CA 1
ATOM 819 C C . GLY A 1 103 ? 10.051 2.203 9.387 1.00 47.44 103 GLY A C 1
ATOM 820 O O . GLY A 1 103 ? 9.483 1.329 10.034 1.00 47.44 103 GLY A O 1
ATOM 821 N N . HIS A 1 104 ? 10.566 1.958 8.182 1.00 53.09 104 HIS A N 1
ATOM 822 C CA . HIS A 1 104 ? 10.550 0.601 7.628 1.00 53.09 104 HIS A CA 1
ATOM 823 C C . HIS A 1 104 ? 11.866 -0.096 7.968 1.00 53.09 104 HIS A C 1
ATOM 825 O O . HIS A 1 104 ? 12.928 0.296 7.487 1.00 53.09 104 HIS A O 1
ATOM 831 N N . ASP A 1 105 ? 11.801 -1.093 8.855 1.00 50.00 105 ASP A N 1
ATOM 832 C CA . ASP A 1 105 ? 12.903 -2.018 9.104 1.00 50.00 105 ASP A CA 1
ATOM 833 C C . ASP A 1 105 ? 13.368 -2.579 7.755 1.00 50.00 105 ASP A C 1
ATOM 835 O O . ASP A 1 105 ? 12.651 -3.332 7.096 1.00 50.00 105 ASP A O 1
ATOM 839 N N . HIS A 1 106 ? 14.568 -2.179 7.329 1.00 52.44 106 HIS A N 1
ATOM 840 C CA . HIS A 1 106 ? 15.231 -2.715 6.147 1.00 52.44 106 HIS A CA 1
ATOM 841 C C . HIS A 1 106 ? 15.591 -4.180 6.416 1.00 52.44 106 HIS A C 1
ATOM 843 O O . HIS A 1 106 ? 16.712 -4.503 6.817 1.00 52.44 106 HIS A O 1
ATOM 849 N N . HIS A 1 107 ? 14.629 -5.080 6.237 1.00 49.03 107 HIS A N 1
ATOM 850 C CA . HIS A 1 107 ? 14.932 -6.486 6.046 1.00 49.03 107 HIS A CA 1
ATOM 851 C C . HIS A 1 107 ? 15.873 -6.596 4.842 1.00 49.03 107 HIS A C 1
ATOM 853 O O . HIS A 1 107 ? 15.618 -5.981 3.811 1.00 49.03 107 HIS A O 1
ATOM 859 N N . ASP A 1 108 ? 16.978 -7.330 5.011 1.00 45.06 108 ASP A N 1
ATOM 860 C CA . ASP A 1 108 ? 17.990 -7.615 3.987 1.00 45.06 108 ASP A CA 1
ATOM 861 C C . ASP A 1 108 ? 17.334 -7.825 2.612 1.00 45.06 108 ASP A C 1
ATOM 863 O O . ASP A 1 108 ? 16.815 -8.905 2.307 1.00 45.06 108 ASP A O 1
ATOM 867 N N . HIS A 1 109 ? 17.361 -6.792 1.767 1.00 50.09 109 HIS A N 1
ATOM 868 C CA . HIS A 1 109 ? 16.971 -6.932 0.377 1.00 50.09 109 HIS A CA 1
ATOM 869 C C . HIS A 1 109 ? 18.064 -7.773 -0.282 1.00 50.09 109 HIS A C 1
ATOM 871 O O . HIS A 1 109 ? 19.121 -7.277 -0.682 1.00 50.09 109 HIS A O 1
ATOM 877 N N . ASN A 1 110 ? 17.824 -9.084 -0.379 1.00 42.00 110 ASN A N 1
ATOM 878 C CA . ASN A 1 110 ? 18.457 -9.890 -1.415 1.00 42.00 110 ASN A CA 1
ATOM 879 C C . ASN A 1 110 ? 18.341 -9.102 -2.726 1.00 42.00 110 ASN A C 1
ATOM 881 O O . ASN A 1 110 ? 17.290 -8.506 -2.965 1.00 42.00 110 ASN A O 1
ATOM 885 N N . ALA A 1 111 ? 19.418 -9.063 -3.523 1.00 49.97 111 ALA A N 1
ATOM 886 C CA . ALA A 1 111 ? 19.455 -8.331 -4.790 1.00 49.97 111 ALA A CA 1
ATOM 887 C C . ALA A 1 111 ? 18.111 -8.475 -5.509 1.00 49.97 111 ALA A C 1
ATOM 889 O O . ALA A 1 111 ? 17.650 -9.612 -5.670 1.00 49.97 111 ALA A O 1
ATOM 890 N N . ALA A 1 112 ? 17.485 -7.340 -5.855 1.00 55.91 112 ALA A N 1
ATOM 891 C CA . ALA A 1 112 ? 16.210 -7.332 -6.558 1.00 55.91 112 ALA A CA 1
ATOM 892 C C . ALA A 1 112 ? 16.295 -8.385 -7.671 1.00 55.91 112 ALA A C 1
ATOM 894 O O . ALA A 1 112 ? 17.305 -8.398 -8.390 1.00 55.91 112 ALA A O 1
ATOM 895 N N . PRO A 1 113 ? 15.343 -9.335 -7.746 1.00 62.03 113 PRO A N 1
ATOM 896 C CA . PRO A 1 113 ? 15.394 -10.361 -8.774 1.00 62.03 113 PRO A CA 1
ATOM 897 C C . PRO A 1 113 ? 15.627 -9.679 -10.123 1.00 62.03 113 PRO A C 1
ATOM 899 O O . PRO A 1 113 ? 15.102 -8.590 -10.350 1.00 62.03 113 PRO A O 1
ATOM 902 N N . GLU A 1 114 ? 16.455 -10.270 -10.991 1.00 75.38 114 GLU A N 1
ATOM 903 C CA . GLU A 1 114 ? 16.666 -9.722 -12.335 1.00 75.38 114 GLU A CA 1
ATOM 904 C C . GLU A 1 114 ? 15.363 -9.860 -13.133 1.00 75.38 114 GLU A C 1
ATOM 906 O O . GLU A 1 114 ? 15.143 -10.834 -13.852 1.00 75.38 114 GLU A O 1
ATOM 911 N N . LEU A 1 115 ? 14.471 -8.895 -12.935 1.00 88.06 115 LEU A N 1
ATOM 912 C CA . LEU A 1 115 ? 13.187 -8.758 -13.590 1.00 88.06 115 LEU A CA 1
ATOM 913 C C . LEU A 1 115 ? 13.359 -7.838 -14.794 1.00 88.06 115 LEU A C 1
ATOM 915 O O . LEU A 1 115 ? 14.084 -6.841 -14.772 1.00 88.06 115 LEU A O 1
ATOM 919 N N . SER A 1 116 ? 12.662 -8.158 -15.874 1.00 92.81 116 SER A N 1
ATOM 920 C CA . SER A 1 116 ? 12.543 -7.257 -17.010 1.00 92.81 116 SER A CA 1
ATOM 921 C C . SER A 1 116 ? 11.703 -6.019 -16.650 1.00 92.81 116 SER A C 1
ATOM 923 O O . SER A 1 116 ? 10.839 -6.089 -15.773 1.00 92.81 116 SER A O 1
ATOM 925 N N . PRO A 1 117 ? 11.861 -4.896 -17.378 1.00 93.69 117 PRO A N 1
ATOM 926 C CA . PRO A 1 117 ? 10.989 -3.726 -17.246 1.00 93.69 117 PRO A CA 1
ATOM 927 C C . PRO A 1 117 ? 9.492 -4.042 -17.241 1.00 93.69 117 PRO A C 1
ATOM 929 O O . PRO A 1 117 ? 8.726 -3.477 -16.466 1.00 93.69 117 PRO A O 1
ATOM 932 N N . LYS A 1 118 ? 9.079 -4.988 -18.090 1.00 95.31 118 LYS A N 1
ATOM 933 C CA . LYS A 1 118 ? 7.692 -5.438 -18.166 1.00 95.31 118 LYS A CA 1
ATOM 934 C C . LYS A 1 118 ? 7.263 -6.204 -16.914 1.00 95.31 118 LYS A C 1
ATOM 936 O O . LYS A 1 118 ? 6.148 -6.006 -16.454 1.00 95.31 118 LYS A O 1
ATOM 941 N N . GLU A 1 119 ? 8.119 -7.065 -16.370 1.00 95.88 119 GLU A N 1
ATOM 942 C CA . GLU A 1 119 ? 7.807 -7.794 -15.136 1.00 95.88 119 GLU A CA 1
ATOM 943 C C . GLU A 1 119 ? 7.681 -6.844 -13.944 1.00 95.88 119 GLU A C 1
ATOM 945 O O . GLU A 1 119 ? 6.763 -7.010 -13.147 1.00 95.88 119 GLU A O 1
ATOM 950 N N . HIS A 1 120 ? 8.518 -5.802 -13.864 1.00 95.00 120 HIS A N 1
ATOM 951 C CA . HIS A 1 120 ? 8.318 -4.729 -12.887 1.00 95.00 120 HIS A CA 1
ATOM 952 C C . HIS A 1 120 ? 6.945 -4.071 -13.058 1.00 95.00 120 HIS A C 1
ATOM 954 O O . HIS A 1 120 ? 6.202 -3.972 -12.087 1.00 95.00 120 HIS A O 1
ATOM 960 N N . LEU A 1 121 ? 6.574 -3.671 -14.278 1.00 96.38 121 LEU A N 1
ATOM 961 C CA . LEU A 1 121 ? 5.266 -3.066 -14.540 1.00 96.38 121 LEU A CA 1
ATOM 962 C C . LEU A 1 121 ? 4.103 -3.984 -14.126 1.00 96.38 121 LEU A C 1
ATOM 964 O O . LEU A 1 121 ? 3.202 -3.541 -13.415 1.00 96.38 121 LEU A O 1
ATOM 968 N N . ASP A 1 122 ? 4.140 -5.256 -14.525 1.00 97.69 122 ASP A N 1
ATOM 969 C CA . ASP A 1 122 ? 3.091 -6.231 -14.212 1.00 97.69 122 ASP A CA 1
ATOM 970 C C . ASP A 1 122 ? 2.955 -6.438 -12.684 1.00 97.69 122 ASP A C 1
ATOM 972 O O . ASP A 1 122 ? 1.838 -6.506 -12.162 1.00 97.69 122 ASP A O 1
ATOM 976 N N . ILE A 1 123 ? 4.073 -6.470 -11.945 1.00 96.62 123 ILE A N 1
ATOM 977 C CA . ILE A 1 123 ? 4.077 -6.557 -10.474 1.00 96.62 123 ILE A CA 1
ATOM 978 C C . ILE A 1 123 ? 3.470 -5.300 -9.847 1.00 96.62 123 ILE A C 1
ATOM 980 O O . ILE A 1 123 ? 2.578 -5.416 -9.008 1.00 96.62 123 ILE A O 1
ATOM 984 N N . GLN A 1 124 ? 3.882 -4.099 -10.265 1.00 97.94 124 GLN A N 1
ATOM 985 C CA . GLN A 1 124 ? 3.354 -2.860 -9.675 1.00 97.94 124 GLN A CA 1
ATOM 986 C C . GLN A 1 124 ? 1.858 -2.675 -9.965 1.00 97.94 124 GLN A C 1
ATOM 988 O O . GLN A 1 124 ? 1.110 -2.203 -9.109 1.00 97.94 124 GLN A O 1
ATOM 993 N N . GLN A 1 125 ? 1.378 -3.111 -11.135 1.00 98.50 125 GLN A N 1
ATOM 994 C CA . GLN A 1 125 ? -0.057 -3.157 -11.433 1.00 98.50 125 GLN A CA 1
ATOM 995 C C . GLN A 1 125 ? -0.814 -4.097 -10.485 1.00 98.50 125 GLN A C 1
ATOM 997 O O . GLN A 1 125 ? -1.910 -3.756 -10.029 1.00 98.50 125 GLN A O 1
ATOM 1002 N N . HIS A 1 126 ? -0.242 -5.266 -10.182 1.00 98.38 126 HIS A N 1
ATOM 1003 C CA . HIS A 1 126 ? -0.828 -6.222 -9.246 1.00 98.38 126 HIS A CA 1
ATOM 1004 C C . HIS A 1 126 ? -0.893 -5.659 -7.822 1.00 98.38 126 HIS A C 1
ATOM 1006 O O . HIS A 1 126 ? -1.979 -5.609 -7.240 1.00 98.38 126 HIS A O 1
ATOM 1012 N N . LEU A 1 127 ? 0.232 -5.152 -7.311 1.00 98.31 127 LEU A N 1
ATOM 1013 C CA . LEU A 1 127 ? 0.327 -4.571 -5.971 1.00 98.31 127 LEU A CA 1
ATOM 1014 C C . LEU A 1 127 ? -0.625 -3.384 -5.802 1.00 98.31 127 LEU A C 1
ATOM 1016 O O . LEU A 1 127 ? -1.313 -3.287 -4.784 1.00 98.31 127 LEU A O 1
ATOM 1020 N N . LEU A 1 128 ? -0.740 -2.515 -6.813 1.00 98.69 128 LEU A N 1
ATOM 1021 C CA . LEU A 1 128 ? -1.683 -1.398 -6.785 1.00 98.69 128 LEU A CA 1
ATOM 1022 C C . LEU A 1 128 ? -3.144 -1.872 -6.716 1.00 98.69 128 LEU A C 1
ATOM 1024 O O . LEU A 1 128 ? -3.966 -1.273 -6.017 1.00 98.69 128 LEU A O 1
ATOM 1028 N N . ALA A 1 129 ? -3.501 -2.926 -7.452 1.00 98.75 129 ALA A N 1
ATOM 1029 C CA . ALA A 1 129 ? -4.853 -3.480 -7.424 1.00 98.75 129 ALA A CA 1
ATOM 1030 C C . ALA A 1 129 ? -5.183 -4.124 -6.066 1.00 98.75 129 ALA A C 1
ATOM 1032 O O . ALA A 1 129 ? -6.297 -3.963 -5.550 1.00 98.75 129 ALA A O 1
ATOM 1033 N N . GLU A 1 130 ? 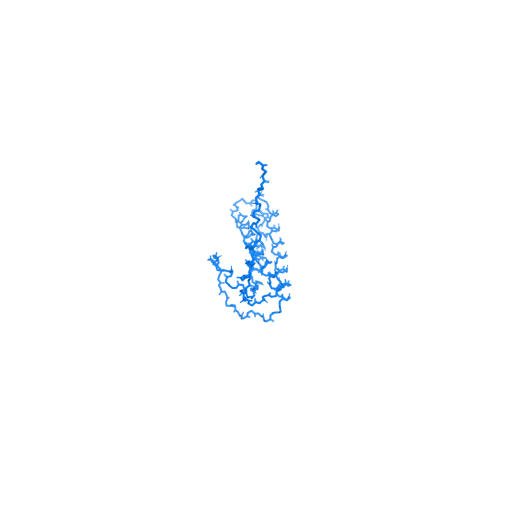-4.216 -4.821 -5.474 1.00 98.56 130 GLU A N 1
ATOM 1034 C CA . GLU A 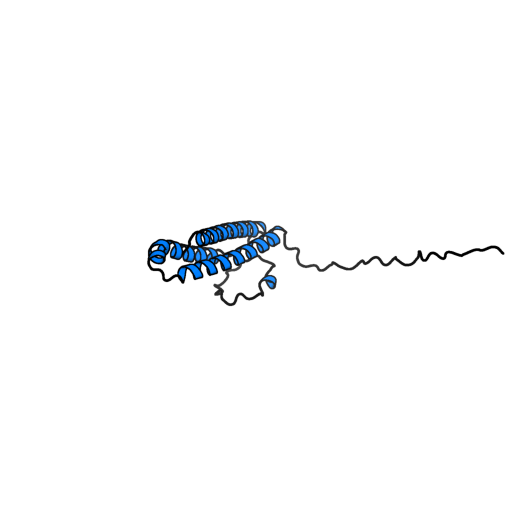1 130 ? -4.349 -5.444 -4.162 1.00 98.56 130 GLU A CA 1
ATOM 1035 C C . GLU A 1 130 ? -4.530 -4.397 -3.059 1.00 98.56 130 GLU A C 1
ATOM 1037 O O . GLU A 1 130 ? -5.536 -4.434 -2.342 1.00 98.56 130 GLU A O 1
ATOM 1042 N N . ILE A 1 131 ? -3.656 -3.387 -2.983 1.00 98.62 131 ILE A N 1
ATOM 1043 C CA . ILE A 1 131 ? -3.760 -2.365 -1.934 1.00 98.62 131 ILE A CA 1
ATOM 1044 C C . ILE A 1 131 ? -5.035 -1.529 -2.060 1.00 98.62 131 ILE A C 1
ATOM 1046 O O . ILE A 1 131 ? -5.657 -1.183 -1.055 1.00 98.62 131 ILE A O 1
ATOM 1050 N N . LYS A 1 132 ? -5.512 -1.274 -3.288 1.00 98.69 132 LYS A N 1
ATOM 1051 C CA . LYS A 1 132 ? -6.827 -0.652 -3.520 1.00 98.69 132 LYS A CA 1
ATOM 1052 C C . LYS A 1 132 ? -7.962 -1.492 -2.939 1.00 98.69 132 LYS A C 1
ATOM 1054 O O . LYS A 1 132 ? -8.910 -0.934 -2.385 1.00 98.69 132 LYS A O 1
ATOM 1059 N N . THR A 1 133 ? -7.862 -2.815 -3.037 1.00 98.62 133 THR A N 1
ATOM 1060 C CA . THR A 1 133 ? -8.847 -3.745 -2.472 1.00 98.62 133 THR A CA 1
ATOM 1061 C C . THR A 1 133 ? -8.811 -3.728 -0.944 1.00 98.62 133 THR A C 1
ATOM 1063 O O . THR A 1 133 ? -9.864 -3.637 -0.312 1.00 98.62 133 THR A O 1
ATOM 1066 N N . ILE A 1 134 ? -7.620 -3.748 -0.340 1.00 98.56 134 ILE A N 1
ATOM 1067 C CA . ILE A 1 134 ? -7.447 -3.650 1.118 1.00 98.56 134 ILE A CA 1
ATOM 1068 C C . ILE A 1 134 ? -7.996 -2.311 1.637 1.00 98.56 134 ILE A C 1
ATOM 1070 O O . ILE A 1 134 ? -8.815 -2.289 2.558 1.00 98.56 134 ILE A O 1
ATOM 1074 N N . ALA A 1 135 ? -7.636 -1.196 0.995 1.00 98.44 135 ALA A N 1
ATOM 1075 C CA . ALA A 1 135 ? -8.111 0.140 1.353 1.00 98.44 135 ALA A CA 1
ATOM 1076 C C . ALA A 1 135 ? -9.637 0.284 1.221 1.00 98.44 135 ALA A C 1
ATOM 1078 O O . ALA A 1 135 ? -10.283 0.977 2.008 1.00 98.44 135 ALA A O 1
ATOM 1079 N N . GLU A 1 136 ? -10.251 -0.356 0.225 1.00 98.44 136 GLU A N 1
ATOM 1080 C CA . GLU A 1 136 ? -11.708 -0.394 0.093 1.00 98.44 136 GLU A CA 1
ATOM 1081 C C . GLU A 1 136 ? -12.364 -1.188 1.229 1.00 98.44 136 GLU A C 1
ATOM 1083 O O . GLU A 1 136 ? -13.307 -0.690 1.840 1.00 98.44 136 GLU A O 1
ATOM 1088 N N . ARG A 1 137 ? -11.830 -2.366 1.580 1.00 98.06 137 ARG A N 1
ATOM 1089 C CA . ARG A 1 137 ? -12.319 -3.152 2.727 1.00 98.06 137 ARG A CA 1
ATOM 1090 C C . ARG A 1 137 ? -12.256 -2.345 4.028 1.00 98.06 137 ARG A C 1
ATOM 1092 O O . ARG A 1 137 ? -13.242 -2.303 4.758 1.00 98.06 137 ARG A O 1
ATOM 1099 N N . ALA A 1 138 ? -11.153 -1.638 4.280 1.00 97.69 138 ALA A N 1
ATOM 1100 C CA . ALA A 1 138 ? -11.017 -0.771 5.453 1.00 97.69 138 ALA A CA 1
ATOM 1101 C C . ALA A 1 138 ? -12.058 0.366 5.477 1.00 97.69 138 ALA A C 1
ATOM 1103 O O . ALA A 1 138 ? -12.602 0.693 6.530 1.00 97.69 138 ALA A O 1
ATOM 1104 N N . ARG A 1 139 ? -12.394 0.955 4.320 1.00 96.94 139 ARG A N 1
ATOM 1105 C CA . ARG A 1 139 ? -13.407 2.025 4.221 1.00 96.94 139 ARG A CA 1
ATOM 1106 C C . ARG A 1 139 ? -14.843 1.549 4.435 1.00 96.94 139 ARG A C 1
ATOM 1108 O O . ARG A 1 139 ? -15.701 2.367 4.763 1.00 96.94 139 ARG A O 1
ATOM 1115 N N . GLN A 1 140 ? -15.117 0.262 4.245 1.00 96.69 140 GLN A N 1
ATOM 1116 C CA . GLN A 1 140 ? -16.453 -0.307 4.439 1.00 96.69 140 GLN A CA 1
ATOM 1117 C C . GLN A 1 140 ? -16.799 -0.527 5.916 1.00 96.69 140 GLN A C 1
ATOM 1119 O O . GLN A 1 140 ? -17.983 -0.598 6.250 1.00 96.69 140 GLN A O 1
ATOM 1124 N N . ILE A 1 141 ? -15.798 -0.574 6.800 1.00 94.81 141 ILE A N 1
ATOM 1125 C CA . ILE A 1 141 ? -16.001 -0.648 8.247 1.00 94.81 141 ILE A CA 1
ATOM 1126 C C . ILE A 1 141 ? -16.310 0.758 8.775 1.00 94.81 141 ILE A C 1
ATOM 1128 O O . ILE A 1 141 ? -15.511 1.688 8.634 1.00 94.81 141 ILE A O 1
ATOM 1132 N N . GLN A 1 142 ? -17.485 0.913 9.384 1.00 86.62 142 GLN A N 1
ATOM 1133 C CA . GLN A 1 142 ? -17.952 2.174 9.960 1.00 86.62 142 GLN A CA 1
ATOM 1134 C C . GLN A 1 142 ? -18.187 2.007 11.469 1.00 86.62 142 GLN A C 1
ATOM 1136 O O . GLN A 1 142 ? -18.739 0.976 11.856 1.00 86.62 142 GLN A O 1
ATOM 1141 N N . PRO A 1 143 ? -17.766 2.977 12.304 1.00 74.81 143 PRO A N 1
ATOM 1142 C CA . PRO A 1 143 ? -18.107 3.015 13.727 1.00 74.81 143 PRO A CA 1
ATOM 1143 C C . PRO A 1 143 ? -19.613 3.132 13.987 1.00 74.81 143 PRO A C 1
ATOM 1145 O O . PRO A 1 143 ? -20.316 3.776 13.171 1.00 74.81 143 PRO A O 1
#

Sequence (143 aa):
MKLLINQSKPWAIVLGLLVLISACGGEKTSEELQEAFQLHEEALKIRQQAEEKVGELVAITDSVFIQTHQADLEALQESLHEWDEQLVEVPGFEEEHDHNHEGHDHHDHNAAPELSPKEHLDIQQHLLAEIKTIAERARQIQP

Secondary structure (DSSP, 8-state):
-----------S------------------HHHHHHHHHHHHHHHHHHHHHHHHHHHHT---HHHHHHHHHHHHHHHHHHHHHHHT--PPTT-TTTT-S--TT-------------HHHHHHHHHHHHHHHHHHHHHHHH---